Protein AF-A0A1N7B6E4-F1 (afdb_monomer_lite)

Secondary structure (DSSP, 8-state):
-HHHHHHHHTTTS-GGG--EEEETTTHHHHHHH--SS-GGGEEEESS---HHHHHHHHHHHHHHHH------S-------

Sequence (80 aa):
MIQLTLDIINKIADYDQIFVATGKDYAIDVKKYLLEIPSANISIEPMHKNTSACIDLDFLYIEKITGDCNDHSSCLSCNN

Structure (mmCIF, N/CA/C/O backbone):
data_AF-A0A1N7B6E4-F1
#
_entry.id   AF-A0A1N7B6E4-F1
#
loop_
_atom_site.group_PDB
_atom_site.id
_atom_site.type_symbol
_atom_site.label_atom_id
_atom_site.label_alt_id
_atom_site.label_comp_id
_atom_site.label_asym_id
_atom_site.label_entity_id
_atom_site.label_seq_id
_atom_site.pdbx_PDB_ins_code
_atom_site.Cartn_x
_atom_site.Cartn_y
_atom_site.Cartn_z
_atom_site.occupancy
_atom_site.B_iso_or_equiv
_atom_site.auth_seq_id
_atom_site.auth_comp_id
_atom_site.auth_asym_id
_atom_site.auth_atom_id
_atom_site.pdbx_PDB_model_num
ATOM 1 N N . MET A 1 1 ? 8.647 9.109 6.513 1.00 84.62 1 MET A N 1
ATOM 2 C CA . MET A 1 1 ? 7.417 9.808 6.073 1.00 84.62 1 MET A CA 1
ATOM 3 C C . MET A 1 1 ? 6.197 8.902 6.138 1.00 84.62 1 MET A C 1
ATOM 5 O O . MET A 1 1 ? 5.223 9.322 6.736 1.00 84.62 1 MET A O 1
ATOM 9 N N . ILE A 1 2 ? 6.261 7.666 5.625 1.00 91.00 2 ILE A N 1
ATOM 10 C CA . ILE A 1 2 ? 5.103 6.753 5.605 1.00 91.00 2 ILE A CA 1
ATOM 11 C C . ILE A 1 2 ? 4.504 6.441 6.990 1.00 91.00 2 ILE A C 1
ATOM 13 O O . ILE A 1 2 ? 3.290 6.435 7.126 1.00 91.00 2 ILE A O 1
ATOM 17 N N . GLN A 1 3 ? 5.328 6.287 8.033 1.00 89.81 3 GLN A N 1
ATOM 18 C CA . GLN A 1 3 ? 4.839 6.043 9.401 1.00 89.81 3 GLN A CA 1
ATOM 19 C C . GLN A 1 3 ? 3.955 7.188 9.919 1.00 89.81 3 GLN A C 1
ATOM 21 O O . GLN A 1 3 ? 2.858 6.945 10.398 1.00 89.81 3 GLN A O 1
ATOM 26 N N . LEU A 1 4 ? 4.368 8.445 9.706 1.00 92.88 4 LEU A N 1
ATOM 27 C CA . LEU A 1 4 ? 3.552 9.609 10.072 1.00 92.88 4 LEU A CA 1
ATOM 28 C C . LEU A 1 4 ? 2.229 9.647 9.292 1.00 92.88 4 LEU A C 1
ATOM 30 O O . LEU A 1 4 ? 1.200 10.042 9.832 1.00 92.88 4 LEU A O 1
ATOM 34 N N . THR A 1 5 ? 2.248 9.252 8.016 1.00 93.81 5 THR A N 1
ATOM 35 C CA . THR A 1 5 ? 1.028 9.143 7.209 1.00 93.81 5 THR A CA 1
ATOM 36 C C . THR A 1 5 ? 0.074 8.108 7.802 1.00 93.81 5 THR A C 1
ATOM 38 O O . THR A 1 5 ? -1.114 8.394 7.924 1.00 93.81 5 THR A O 1
ATOM 41 N N . LEU A 1 6 ? 0.579 6.955 8.243 1.00 92.88 6 LEU A N 1
ATOM 42 C CA . LEU A 1 6 ? -0.239 5.950 8.924 1.00 92.88 6 LEU A CA 1
ATOM 43 C C . LEU A 1 6 ? -0.786 6.438 10.258 1.00 92.88 6 LEU A C 1
ATOM 45 O O . LEU A 1 6 ? -1.962 6.226 10.523 1.00 92.88 6 LEU A O 1
ATOM 49 N N . ASP A 1 7 ? 0.007 7.155 11.054 1.00 92.94 7 ASP A N 1
ATOM 50 C CA . ASP A 1 7 ? -0.458 7.724 12.326 1.00 92.94 7 ASP A CA 1
ATOM 51 C C . ASP A 1 7 ? -1.625 8.705 12.137 1.00 92.94 7 ASP A C 1
ATOM 53 O O . ASP A 1 7 ? -2.452 8.892 13.032 1.00 92.94 7 ASP A O 1
ATOM 57 N N . ILE A 1 8 ? -1.687 9.371 10.980 1.00 94.81 8 ILE A N 1
ATOM 58 C CA . ILE A 1 8 ? -2.793 10.262 10.619 1.00 94.81 8 ILE A CA 1
ATOM 59 C C . ILE A 1 8 ? -3.992 9.449 10.124 1.00 94.81 8 ILE A C 1
ATOM 61 O O . ILE A 1 8 ? -5.106 9.688 10.587 1.00 94.81 8 ILE A O 1
ATOM 65 N N . ILE A 1 9 ? -3.779 8.496 9.212 1.00 95.06 9 ILE A N 1
ATOM 66 C CA . ILE A 1 9 ? -4.862 7.706 8.603 1.00 95.06 9 ILE A CA 1
ATOM 67 C C . ILE A 1 9 ? -5.520 6.775 9.629 1.00 95.06 9 ILE A C 1
ATOM 69 O O . ILE A 1 9 ? -6.741 6.659 9.638 1.00 95.06 9 ILE A O 1
ATOM 73 N N . ASN A 1 10 ? -4.765 6.199 10.565 1.00 93.69 10 ASN A N 1
ATOM 74 C CA . ASN A 1 10 ? -5.315 5.305 11.588 1.00 93.69 10 ASN A CA 1
ATOM 75 C C . ASN A 1 10 ? -6.275 6.012 12.574 1.00 93.69 10 ASN A C 1
ATOM 77 O O . ASN A 1 10 ? -6.968 5.382 13.363 1.00 93.69 10 ASN A O 1
ATOM 81 N N . LYS A 1 11 ? -6.347 7.349 12.546 1.00 95.06 11 LYS A N 1
ATOM 82 C CA . LYS A 1 11 ? -7.350 8.110 13.313 1.00 95.06 11 LYS A CA 1
ATOM 83 C C . LYS A 1 11 ? -8.725 8.130 12.645 1.00 95.06 11 LYS A C 1
ATOM 85 O O . LYS A 1 11 ? -9.685 8.555 13.282 1.00 95.06 11 LYS A O 1
ATOM 90 N N . ILE A 1 12 ? -8.802 7.757 11.367 1.00 96.38 12 ILE A N 1
ATOM 91 C CA . ILE A 1 12 ? -10.017 7.823 10.546 1.00 96.38 12 ILE A CA 1
ATOM 92 C C . ILE A 1 12 ? -10.416 6.475 9.934 1.00 96.38 12 ILE A C 1
ATOM 94 O O . ILE A 1 12 ? -11.575 6.327 9.560 1.00 96.38 12 ILE A O 1
ATOM 98 N N . ALA A 1 13 ? -9.496 5.515 9.829 1.00 93.81 13 ALA A N 1
ATOM 99 C CA . ALA A 1 13 ? -9.738 4.183 9.282 1.00 93.81 13 ALA A CA 1
ATOM 100 C C . ALA A 1 13 ? -8.904 3.139 10.032 1.00 93.81 13 ALA A C 1
ATOM 102 O O . ALA A 1 13 ? -7.784 3.437 10.439 1.00 93.81 13 ALA A O 1
ATOM 103 N N . ASP A 1 14 ? -9.427 1.923 10.179 1.00 93.88 14 ASP A N 1
ATOM 104 C CA . ASP A 1 14 ? -8.696 0.817 10.804 1.00 93.88 14 ASP A CA 1
ATOM 105 C C . ASP A 1 14 ? -7.551 0.327 9.905 1.00 93.88 14 ASP A C 1
ATOM 107 O O . ASP A 1 14 ? -7.640 0.394 8.677 1.00 93.88 14 ASP A O 1
ATOM 111 N N . TYR A 1 15 ? -6.495 -0.239 10.499 1.00 92.50 15 TYR A N 1
ATOM 112 C CA . TYR A 1 15 ? -5.349 -0.782 9.753 1.00 92.50 15 TYR A CA 1
ATOM 113 C C . TYR A 1 15 ? -5.735 -1.818 8.683 1.00 92.50 15 TYR A C 1
ATOM 115 O O . TYR A 1 15 ? -5.094 -1.873 7.633 1.00 92.50 15 TYR A O 1
ATOM 123 N N . ASP A 1 16 ? -6.810 -2.579 8.901 1.00 91.12 16 ASP A N 1
ATOM 124 C CA . ASP A 1 16 ? -7.325 -3.571 7.947 1.00 91.12 16 ASP A CA 1
ATOM 125 C C . ASP A 1 16 ? -7.928 -2.945 6.678 1.00 91.12 16 ASP A C 1
ATOM 127 O O . ASP A 1 16 ? -8.092 -3.628 5.668 1.00 91.12 16 ASP A O 1
ATOM 131 N N . GLN A 1 17 ? -8.236 -1.646 6.700 1.00 90.81 17 GLN A N 1
ATOM 132 C CA . GLN A 1 17 ? -8.768 -0.889 5.560 1.00 90.81 17 GLN A CA 1
ATOM 133 C C . GLN A 1 17 ? -7.689 -0.068 4.840 1.00 90.81 17 GLN A C 1
ATOM 135 O O . GLN A 1 17 ? -7.974 0.607 3.850 1.00 90.81 17 GLN A O 1
ATOM 140 N N . ILE A 1 18 ? -6.447 -0.102 5.329 1.00 92.81 18 ILE A N 1
ATOM 141 C CA . ILE A 1 18 ? -5.325 0.630 4.745 1.00 92.81 18 ILE A CA 1
ATOM 142 C C . ILE A 1 18 ? -4.555 -0.305 3.819 1.00 92.81 18 ILE A C 1
ATOM 144 O O . ILE A 1 18 ? -4.090 -1.363 4.243 1.00 92.81 18 ILE A O 1
ATOM 148 N N . PHE A 1 19 ? -4.377 0.123 2.570 1.00 92.75 19 PHE A N 1
ATOM 149 C CA . PHE A 1 19 ? -3.621 -0.598 1.549 1.00 92.75 19 PHE A CA 1
ATOM 150 C C . PHE A 1 19 ? -2.366 0.177 1.159 1.00 92.75 19 PHE A C 1
ATOM 152 O O . PHE A 1 19 ? -2.376 1.408 1.068 1.00 92.75 19 PHE A O 1
ATOM 159 N N . VAL A 1 20 ? -1.269 -0.550 0.951 1.00 93.00 20 VAL A N 1
ATOM 160 C CA . VAL A 1 20 ? 0.034 0.027 0.609 1.00 93.00 20 VAL A CA 1
ATOM 161 C C . VAL A 1 20 ? 0.567 -0.632 -0.653 1.00 93.00 20 VAL A C 1
ATOM 163 O O . VAL A 1 20 ? 0.948 -1.800 -0.635 1.00 93.00 20 VAL A O 1
ATOM 166 N N . ALA A 1 21 ? 0.658 0.147 -1.726 1.00 92.12 21 ALA A N 1
ATOM 167 C CA . ALA A 1 21 ? 1.354 -0.241 -2.945 1.00 92.12 21 ALA A CA 1
ATOM 168 C C . ALA A 1 21 ? 2.851 0.053 -2.810 1.00 92.12 21 ALA A C 1
ATOM 170 O O . ALA A 1 21 ? 3.254 1.146 -2.394 1.00 92.12 21 ALA A O 1
ATOM 171 N N . THR A 1 22 ? 3.705 -0.905 -3.156 1.00 92.44 22 THR A N 1
ATOM 172 C CA . THR A 1 22 ? 5.152 -0.691 -3.157 1.00 92.44 22 THR A CA 1
ATOM 173 C C . THR A 1 22 ? 5.869 -1.550 -4.190 1.00 92.44 22 THR A C 1
ATOM 175 O O . THR A 1 22 ? 5.407 -2.621 -4.568 1.00 92.44 22 THR A O 1
ATOM 178 N N . GLY A 1 23 ? 7.035 -1.099 -4.648 1.00 91.81 23 GLY A N 1
ATOM 179 C CA . GLY A 1 23 ? 7.898 -1.903 -5.511 1.00 91.81 23 GLY A CA 1
ATOM 180 C C . GLY A 1 23 ? 8.630 -3.006 -4.739 1.00 91.81 23 GLY A C 1
ATOM 181 O O . GLY A 1 23 ? 8.815 -2.933 -3.523 1.00 91.81 23 GLY A O 1
ATOM 182 N N . LYS A 1 24 ? 9.124 -4.015 -5.465 1.00 90.69 24 LYS A N 1
ATOM 183 C CA . LYS A 1 24 ? 9.886 -5.144 -4.891 1.00 90.69 24 LYS A CA 1
ATOM 184 C C . LYS A 1 24 ? 11.070 -4.715 -4.022 1.00 90.69 24 LYS A C 1
ATOM 186 O O . LYS A 1 24 ? 11.308 -5.343 -2.995 1.00 90.69 24 LYS A O 1
ATOM 191 N N . ASP A 1 25 ? 11.763 -3.649 -4.413 1.00 91.56 25 ASP A N 1
ATOM 192 C CA . ASP A 1 25 ? 12.969 -3.173 -3.726 1.00 91.56 25 ASP A CA 1
ATOM 193 C C . ASP A 1 25 ? 12.685 -2.710 -2.291 1.00 91.56 25 ASP A C 1
ATOM 195 O O . ASP A 1 25 ? 13.522 -2.880 -1.409 1.00 91.56 25 ASP A O 1
ATOM 199 N N . TYR A 1 26 ? 11.481 -2.190 -2.036 1.00 90.19 26 TYR A N 1
ATOM 200 C CA . TYR A 1 26 ? 11.081 -1.653 -0.734 1.00 90.19 26 TYR A CA 1
ATOM 201 C C . TYR A 1 26 ? 10.168 -2.596 0.053 1.00 90.19 26 TYR A C 1
ATOM 203 O O . TYR A 1 26 ? 9.883 -2.338 1.219 1.00 90.19 26 TYR A O 1
ATOM 211 N N . ALA A 1 27 ? 9.728 -3.709 -0.538 1.00 89.75 27 ALA A N 1
ATOM 212 C CA . ALA A 1 27 ? 8.769 -4.620 0.085 1.00 89.75 27 ALA A CA 1
ATOM 213 C C . ALA A 1 27 ? 9.248 -5.177 1.438 1.00 89.75 27 ALA A C 1
ATOM 215 O O . ALA A 1 27 ? 8.440 -5.389 2.342 1.00 89.75 27 ALA A O 1
ATOM 216 N N . ILE A 1 28 ? 10.557 -5.406 1.591 1.00 91.00 28 ILE A N 1
ATOM 217 C CA . ILE A 1 28 ? 11.147 -5.891 2.848 1.00 91.00 28 ILE A CA 1
ATOM 218 C C . ILE A 1 28 ? 11.096 -4.796 3.916 1.00 91.00 28 ILE A C 1
ATOM 220 O O . ILE A 1 28 ? 10.659 -5.053 5.038 1.00 91.00 28 ILE A O 1
ATOM 224 N N . ASP A 1 29 ? 11.495 -3.575 3.561 1.00 92.25 29 ASP A N 1
ATOM 225 C CA . ASP A 1 29 ? 11.505 -2.443 4.485 1.00 92.25 29 ASP A CA 1
ATOM 226 C C . ASP A 1 29 ? 10.085 -2.060 4.900 1.00 92.25 29 ASP A C 1
ATOM 228 O O . ASP A 1 29 ? 9.810 -1.896 6.085 1.00 92.25 29 ASP A O 1
ATOM 232 N N . VAL A 1 30 ? 9.151 -2.000 3.950 1.00 91.50 30 VAL A N 1
ATOM 233 C CA . VAL A 1 30 ? 7.736 -1.706 4.211 1.00 91.50 30 VAL A CA 1
ATOM 234 C C . VAL A 1 30 ? 7.147 -2.722 5.189 1.00 91.50 30 VAL A C 1
ATOM 236 O O . VAL A 1 30 ? 6.570 -2.322 6.194 1.00 91.50 30 VAL A O 1
ATOM 239 N N . LYS A 1 31 ? 7.377 -4.025 4.984 1.00 89.19 31 LYS A N 1
ATOM 240 C CA . LYS A 1 31 ? 6.926 -5.067 5.925 1.00 89.19 31 LYS A CA 1
ATOM 241 C C . LYS A 1 31 ? 7.571 -4.959 7.305 1.00 89.19 31 LYS A C 1
ATOM 243 O O . LYS A 1 31 ? 6.959 -5.342 8.293 1.00 89.19 31 LYS A O 1
ATOM 248 N N . LYS A 1 32 ? 8.809 -4.470 7.383 1.00 90.62 32 LYS A N 1
ATOM 249 C CA . LYS A 1 32 ? 9.520 -4.283 8.652 1.00 90.62 32 LYS A CA 1
ATOM 250 C C . LYS A 1 32 ? 9.020 -3.060 9.422 1.00 90.62 32 LYS A C 1
ATOM 252 O O . LYS A 1 32 ? 8.996 -3.096 10.649 1.00 90.62 32 LYS A O 1
ATOM 257 N N . TYR A 1 33 ? 8.684 -1.980 8.720 1.00 90.38 33 TYR A N 1
ATOM 258 C CA . TYR A 1 33 ? 8.287 -0.709 9.327 1.00 90.38 33 TYR A CA 1
ATOM 259 C C . TYR A 1 33 ? 6.779 -0.568 9.555 1.00 90.38 33 TYR A C 1
ATOM 261 O O . TYR A 1 33 ? 6.407 0.269 10.374 1.00 90.38 33 TYR A O 1
ATOM 269 N N . LEU A 1 34 ? 5.947 -1.333 8.840 1.00 91.62 34 LEU A N 1
ATOM 270 C CA . LEU A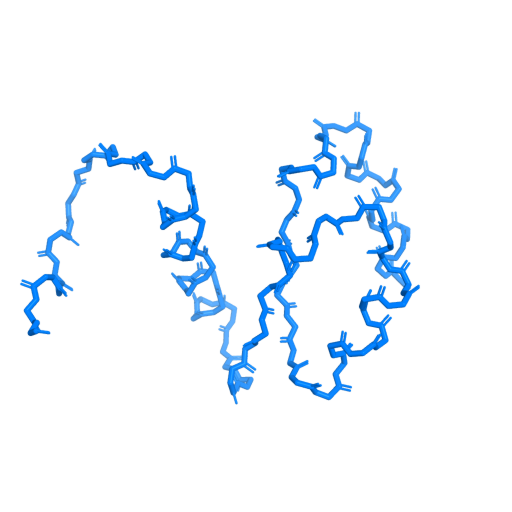 1 34 ? 4.482 -1.286 8.895 1.00 91.62 34 LEU A CA 1
ATOM 271 C C . LEU A 1 34 ? 3.930 -2.634 9.380 1.00 91.62 34 LEU A C 1
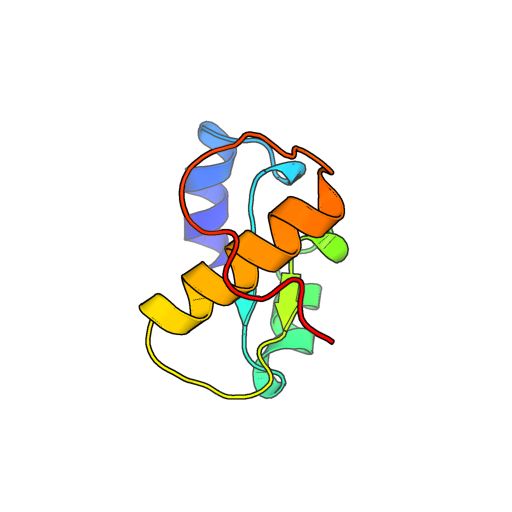ATOM 273 O O . LEU A 1 34 ? 3.311 -3.377 8.621 1.00 91.62 34 LEU A O 1
ATOM 277 N N . LEU A 1 35 ? 4.217 -2.980 10.636 1.00 90.75 35 LEU A N 1
ATOM 278 C CA . LEU A 1 35 ? 3.820 -4.267 11.226 1.00 90.75 35 LEU A CA 1
ATOM 279 C C . LEU A 1 35 ? 2.329 -4.316 11.578 1.00 90.75 35 LEU A C 1
ATOM 281 O O . LEU A 1 35 ? 1.768 -5.399 11.724 1.00 90.75 35 LEU A O 1
ATOM 285 N N . GLU A 1 36 ? 1.708 -3.150 11.734 1.00 92.06 36 GLU A N 1
ATOM 286 C CA . GLU A 1 36 ? 0.293 -2.990 12.052 1.00 92.06 36 GLU A CA 1
ATOM 287 C C . GLU A 1 36 ? -0.604 -3.301 10.852 1.00 92.06 36 GLU A C 1
ATOM 289 O O . GLU A 1 36 ? -1.753 -3.691 11.031 1.00 92.06 36 GLU A O 1
ATOM 294 N N . ILE A 1 37 ? -0.081 -3.144 9.631 1.00 92.19 37 ILE A N 1
ATOM 295 C CA . ILE A 1 37 ? -0.830 -3.401 8.402 1.00 92.19 37 ILE A CA 1
ATOM 296 C C . ILE A 1 37 ? -0.753 -4.894 8.070 1.00 92.19 37 ILE A C 1
ATOM 298 O O . ILE A 1 37 ? 0.348 -5.457 8.005 1.00 92.19 37 ILE A O 1
ATOM 302 N N . PRO A 1 38 ? -1.889 -5.550 7.779 1.00 91.38 38 PRO A N 1
ATOM 303 C CA . PRO A 1 38 ? -1.887 -6.923 7.311 1.00 91.38 38 PRO A CA 1
ATOM 304 C C . PRO A 1 38 ? -0.997 -7.091 6.082 1.00 91.38 38 PRO A C 1
ATOM 306 O O . PRO A 1 38 ? -1.070 -6.331 5.120 1.00 91.38 38 PRO A O 1
ATOM 309 N N . SER A 1 39 ? -0.196 -8.157 6.056 1.00 89.00 39 SER A N 1
ATOM 310 C CA . SER A 1 39 ? 0.644 -8.447 4.884 1.00 89.00 39 SER A CA 1
ATOM 311 C C . SER A 1 39 ? -0.159 -8.652 3.590 1.00 89.00 39 SER A C 1
ATOM 313 O O . SER A 1 39 ? 0.388 -8.456 2.508 1.00 89.00 39 SER A O 1
ATOM 315 N N . ALA A 1 40 ? -1.443 -9.009 3.713 1.00 89.62 40 ALA A N 1
ATOM 316 C CA . ALA A 1 40 ? -2.396 -9.116 2.613 1.00 89.62 40 ALA A CA 1
ATOM 317 C C . ALA A 1 40 ? -2.840 -7.756 2.053 1.00 89.62 40 ALA A C 1
ATOM 319 O O . ALA A 1 40 ? -3.395 -7.726 0.971 1.00 89.62 40 ALA A O 1
ATOM 320 N N . ASN A 1 41 ? -2.579 -6.641 2.738 1.00 92.00 41 ASN A N 1
ATOM 321 C CA . ASN A 1 41 ? -2.908 -5.297 2.262 1.00 92.00 41 ASN A CA 1
ATOM 322 C C . ASN A 1 41 ? -1.700 -4.588 1.627 1.00 92.00 41 ASN A C 1
ATOM 324 O O . ASN A 1 41 ? -1.790 -3.429 1.219 1.00 92.00 41 ASN A O 1
ATOM 328 N N . ILE A 1 42 ? -0.551 -5.268 1.556 1.00 91.88 42 ILE A N 1
ATOM 329 C CA . IL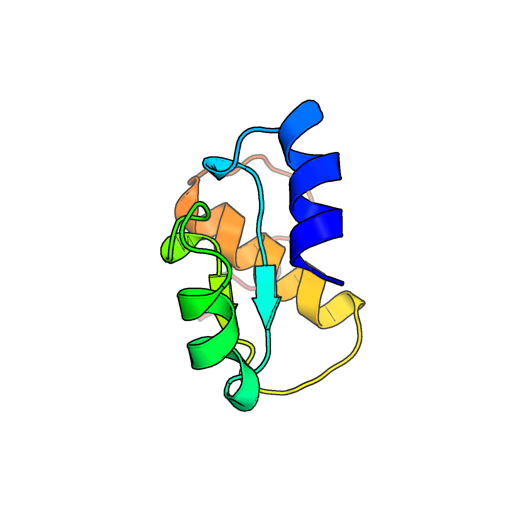E A 1 42 ? 0.672 -4.740 0.953 1.00 91.88 42 ILE A CA 1
ATOM 330 C C . ILE A 1 42 ? 0.815 -5.331 -0.448 1.00 91.88 42 ILE A C 1
ATOM 332 O O . ILE A 1 42 ? 1.241 -6.477 -0.621 1.00 91.88 42 ILE A O 1
ATOM 336 N N . SER A 1 43 ? 0.480 -4.527 -1.450 1.00 91.31 43 SER A N 1
ATOM 337 C CA . SER A 1 43 ? 0.601 -4.875 -2.860 1.00 91.31 43 SER A CA 1
ATOM 338 C C . SER A 1 43 ? 2.034 -4.646 -3.335 1.00 91.31 43 SER A C 1
ATOM 340 O O . SER A 1 43 ? 2.605 -3.568 -3.152 1.00 91.31 43 SER A O 1
ATOM 342 N N . ILE A 1 44 ? 2.651 -5.685 -3.908 1.00 92.12 44 ILE A N 1
ATOM 343 C CA . ILE A 1 44 ? 4.016 -5.611 -4.442 1.00 92.12 44 ILE A CA 1
ATOM 344 C C . ILE A 1 44 ? 3.938 -5.482 -5.956 1.00 92.12 44 ILE A C 1
ATOM 346 O O . ILE A 1 44 ? 3.739 -6.467 -6.675 1.00 92.12 44 ILE A O 1
ATOM 350 N N . GLU A 1 45 ? 4.148 -4.271 -6.448 1.00 90.25 45 GLU A N 1
ATOM 351 C CA . GLU A 1 45 ? 4.048 -3.981 -7.865 1.00 90.25 45 GLU A CA 1
ATOM 352 C C . GLU A 1 45 ? 5.227 -4.579 -8.643 1.00 90.25 45 GLU A C 1
ATOM 354 O O . GLU A 1 45 ? 6.397 -4.437 -8.258 1.00 90.25 45 GLU A O 1
ATOM 359 N N . PRO A 1 46 ? 4.955 -5.250 -9.776 1.00 86.06 46 PRO A N 1
ATOM 360 C CA . PRO A 1 46 ? 5.999 -5.879 -10.571 1.00 86.06 46 PRO A CA 1
ATOM 361 C C . PRO A 1 46 ? 6.884 -4.860 -11.293 1.00 86.06 46 PRO A C 1
ATOM 363 O O . PRO A 1 46 ? 8.036 -5.173 -11.596 1.00 86.06 46 PRO A O 1
ATOM 366 N N . MET A 1 47 ? 6.351 -3.673 -11.594 1.00 87.06 47 MET A N 1
ATOM 367 C CA . MET A 1 47 ? 7.028 -2.594 -12.307 1.00 87.06 47 MET A CA 1
ATOM 368 C C . MET A 1 47 ? 6.496 -1.254 -11.807 1.00 87.06 47 MET A C 1
ATOM 370 O O . MET A 1 47 ? 5.284 -1.096 -11.702 1.00 87.06 47 MET A O 1
ATOM 374 N N . HIS A 1 48 ? 7.381 -0.279 -11.592 1.00 79.81 48 HIS A N 1
ATOM 375 C CA . HIS A 1 48 ? 6.960 1.098 -11.343 1.00 79.81 48 HIS A CA 1
ATOM 376 C C . HIS A 1 48 ? 6.325 1.674 -12.611 1.00 79.81 48 HIS A C 1
ATOM 378 O O . HIS A 1 48 ? 6.997 1.858 -13.630 1.00 79.81 48 HIS A O 1
ATOM 384 N N . LYS A 1 49 ? 5.021 1.935 -12.548 1.00 83.25 49 LYS A N 1
ATOM 385 C CA . LYS A 1 49 ? 4.271 2.663 -13.575 1.00 83.25 49 LYS A CA 1
ATOM 386 C C . LYS A 1 49 ? 3.818 4.017 -13.011 1.00 83.25 49 LYS A C 1
ATOM 388 O O . LYS A 1 49 ? 4.468 4.587 -12.142 1.00 83.25 49 LYS A O 1
ATOM 393 N N . ASN A 1 50 ? 2.732 4.553 -13.560 1.00 88.38 50 ASN A N 1
ATOM 394 C CA . ASN A 1 50 ? 2.091 5.775 -13.095 1.00 88.38 50 ASN A CA 1
ATOM 395 C C . ASN A 1 50 ? 0.997 5.447 -12.074 1.00 88.38 50 ASN A C 1
ATOM 397 O O . ASN A 1 50 ? 0.441 4.351 -12.099 1.00 88.38 50 ASN A O 1
ATOM 401 N N . THR A 1 51 ? 0.599 6.451 -11.293 1.00 89.69 51 THR A N 1
ATOM 402 C CA . THR A 1 51 ? -0.402 6.352 -10.220 1.00 89.69 51 THR A CA 1
ATOM 403 C C . THR A 1 51 ? -1.709 5.671 -10.638 1.00 89.69 51 THR A C 1
ATOM 405 O O . THR A 1 51 ? -2.256 4.906 -9.858 1.00 89.69 51 THR A O 1
ATOM 408 N N . SER A 1 52 ? -2.192 5.896 -11.869 1.00 91.50 52 SER A N 1
ATOM 409 C CA . SER A 1 52 ? -3.412 5.234 -12.367 1.00 91.50 52 SER A CA 1
ATOM 410 C C . SER A 1 52 ? -3.274 3.714 -12.374 1.00 91.50 52 SER A C 1
ATOM 412 O O . SER A 1 52 ? -4.142 3.024 -11.870 1.00 91.50 52 SER A O 1
ATOM 414 N N . ALA A 1 53 ? -2.153 3.195 -12.887 1.00 89.50 53 ALA A N 1
ATOM 415 C CA . ALA A 1 53 ? -1.944 1.755 -12.995 1.00 89.50 53 ALA A CA 1
ATOM 416 C C . ALA A 1 53 ? -1.786 1.087 -11.621 1.00 89.50 53 ALA A C 1
ATOM 418 O O . ALA A 1 53 ? -2.198 -0.058 -11.463 1.00 89.50 53 ALA A O 1
ATOM 419 N N . CYS A 1 54 ? -1.200 1.801 -10.656 1.00 90.25 54 CYS A N 1
ATOM 420 C CA . CYS A 1 54 ? -1.103 1.363 -9.265 1.00 90.25 54 CYS A CA 1
ATOM 421 C C . CYS A 1 54 ? -2.500 1.196 -8.654 1.00 90.25 54 CYS A C 1
ATOM 423 O O . CYS A 1 54 ? -2.853 0.124 -8.175 1.00 90.25 54 CYS A O 1
ATOM 425 N N . ILE A 1 55 ? -3.331 2.239 -8.772 1.00 91.38 55 ILE A N 1
ATOM 426 C CA . ILE A 1 55 ? -4.704 2.244 -8.250 1.00 91.38 55 ILE A CA 1
ATOM 427 C C . ILE A 1 55 ? -5.550 1.155 -8.917 1.00 91.38 55 ILE A C 1
ATOM 429 O O . ILE A 1 55 ? -6.255 0.433 -8.221 1.00 91.38 55 ILE A O 1
ATOM 433 N N . ASP A 1 56 ? -5.467 1.013 -10.242 1.00 92.06 56 ASP A N 1
ATOM 434 C CA . ASP A 1 56 ? -6.233 0.006 -10.983 1.00 92.06 56 ASP A CA 1
ATOM 435 C C . ASP A 1 56 ? -5.860 -1.421 -10.545 1.00 92.06 56 ASP A C 1
ATOM 437 O O . ASP A 1 56 ? -6.730 -2.274 -10.371 1.00 92.06 56 ASP A O 1
ATOM 441 N N . LEU A 1 57 ? -4.565 -1.692 -10.342 1.00 91.25 57 LEU A N 1
ATOM 442 C CA . LEU A 1 57 ? -4.088 -2.992 -9.868 1.00 91.25 57 LEU A CA 1
ATOM 443 C C . LEU A 1 57 ? -4.571 -3.265 -8.443 1.00 91.25 57 LEU A C 1
ATOM 445 O O . LEU A 1 57 ? -5.095 -4.348 -8.176 1.00 91.25 57 LEU A O 1
ATOM 449 N N . ASP A 1 58 ? -4.414 -2.295 -7.545 1.00 90.88 58 ASP A N 1
ATOM 450 C CA . ASP A 1 58 ? -4.822 -2.435 -6.150 1.00 90.88 58 ASP A CA 1
ATOM 451 C C . ASP A 1 58 ? -6.336 -2.588 -6.017 1.00 90.88 58 ASP A C 1
ATOM 453 O O . ASP A 1 58 ? -6.790 -3.390 -5.208 1.00 90.88 58 ASP A O 1
ATOM 457 N N . PHE A 1 59 ? -7.124 -1.907 -6.851 1.00 91.81 59 PHE A N 1
ATOM 458 C CA . PHE A 1 59 ? -8.572 -2.092 -6.910 1.00 91.81 59 PHE A CA 1
ATOM 459 C C . PHE A 1 59 ? -8.939 -3.548 -7.217 1.00 91.81 59 PHE A C 1
ATOM 461 O O . PHE A 1 59 ? -9.676 -4.167 -6.451 1.00 91.81 59 PHE A O 1
ATOM 468 N N . LEU A 1 60 ? -8.364 -4.124 -8.280 1.00 90.94 60 LEU A N 1
ATOM 469 C CA . LEU A 1 60 ? -8.593 -5.527 -8.652 1.00 90.94 60 LEU A CA 1
ATOM 470 C C . LEU A 1 60 ? -8.120 -6.495 -7.559 1.00 90.94 60 LEU A C 1
ATOM 472 O O . LEU A 1 60 ? -8.696 -7.565 -7.354 1.00 90.94 60 LEU A O 1
ATOM 476 N N . TYR A 1 61 ? -7.042 -6.143 -6.862 1.00 89.94 61 TYR A N 1
ATOM 477 C CA . TYR A 1 61 ? -6.516 -6.942 -5.766 1.00 89.94 61 TYR A CA 1
ATOM 478 C C . TYR A 1 61 ? -7.443 -6.924 -4.545 1.00 89.94 61 TYR A C 1
ATOM 480 O O . TYR A 1 61 ? -7.738 -7.984 -3.991 1.00 89.94 61 TYR A O 1
ATOM 488 N N . ILE A 1 62 ? -7.943 -5.748 -4.164 1.00 89.88 62 ILE A N 1
ATOM 489 C CA . ILE A 1 62 ? -8.898 -5.566 -3.067 1.00 89.88 62 ILE A CA 1
ATOM 490 C C . ILE A 1 62 ? -10.205 -6.288 -3.386 1.00 89.88 62 ILE A C 1
ATOM 492 O O . ILE A 1 62 ? -10.670 -7.058 -2.552 1.00 89.88 62 ILE A O 1
ATOM 496 N N . GLU A 1 63 ? -10.740 -6.124 -4.599 1.00 89.88 63 GLU A N 1
ATOM 497 C CA . GLU A 1 63 ? -11.946 -6.822 -5.070 1.00 89.88 63 GLU A CA 1
ATOM 498 C C . GLU A 1 63 ? -11.807 -8.342 -4.909 1.00 89.88 63 GLU A C 1
ATOM 500 O O . GLU A 1 63 ? -12.712 -9.023 -4.422 1.00 89.88 63 GLU A O 1
ATOM 505 N N . LYS A 1 64 ? -10.630 -8.885 -5.234 1.00 86.62 64 LYS A N 1
ATOM 506 C CA . LYS A 1 64 ? -10.337 -10.311 -5.068 1.00 86.62 64 LYS A CA 1
ATOM 507 C C . LYS A 1 64 ? -10.265 -10.754 -3.601 1.00 86.62 64 LYS A C 1
ATOM 509 O O . LYS A 1 64 ? -10.549 -11.918 -3.320 1.00 86.62 64 LYS A O 1
ATOM 514 N N . ILE A 1 65 ? -9.848 -9.879 -2.684 1.00 84.19 65 ILE A N 1
ATOM 515 C CA . ILE A 1 65 ? -9.762 -10.179 -1.245 1.00 84.19 65 ILE A CA 1
ATOM 516 C C . ILE A 1 65 ? -11.136 -10.085 -0.583 1.00 84.19 65 ILE A C 1
ATOM 518 O O . ILE A 1 65 ? -11.490 -10.9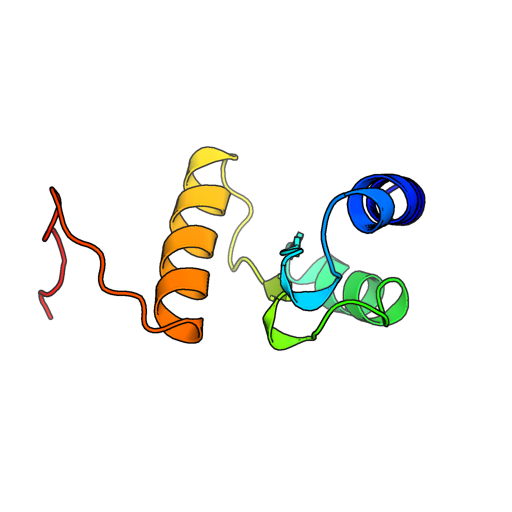66 0.200 1.00 84.19 65 ILE A O 1
ATOM 522 N N . THR A 1 66 ? -11.893 -9.025 -0.870 1.00 81.31 66 THR A N 1
ATOM 523 C CA . THR A 1 66 ? -13.179 -8.753 -0.216 1.00 81.31 66 THR A CA 1
ATOM 524 C C . THR A 1 66 ? -14.320 -9.561 -0.824 1.00 81.31 66 THR A C 1
ATOM 526 O O . THR A 1 66 ? -15.280 -9.871 -0.126 1.00 81.31 66 THR A O 1
ATOM 529 N N . GLY A 1 67 ? -14.211 -9.957 -2.096 1.00 70.75 67 GLY A N 1
ATOM 530 C CA . GLY A 1 67 ? -15.255 -10.709 -2.794 1.00 70.75 67 GLY A CA 1
ATOM 531 C C . GLY A 1 67 ? -16.521 -9.892 -3.069 1.00 70.75 67 GLY A C 1
ATOM 532 O O . GLY A 1 67 ? -17.550 -10.467 -3.419 1.00 70.75 67 GLY A O 1
ATOM 533 N N . ASP A 1 68 ? -16.458 -8.567 -2.913 1.00 53.84 68 ASP A N 1
ATOM 534 C CA . ASP A 1 68 ? -17.565 -7.654 -3.187 1.00 53.84 68 ASP A CA 1
ATOM 535 C C . ASP A 1 68 ? -17.692 -7.414 -4.698 1.00 53.84 68 ASP A C 1
ATOM 537 O O . ASP A 1 68 ? -17.163 -6.453 -5.254 1.00 53.84 68 ASP A O 1
ATOM 541 N N . CYS A 1 69 ? -18.431 -8.295 -5.373 1.00 47.53 69 CYS A N 1
ATOM 542 C CA . CYS A 1 69 ? -18.951 -8.048 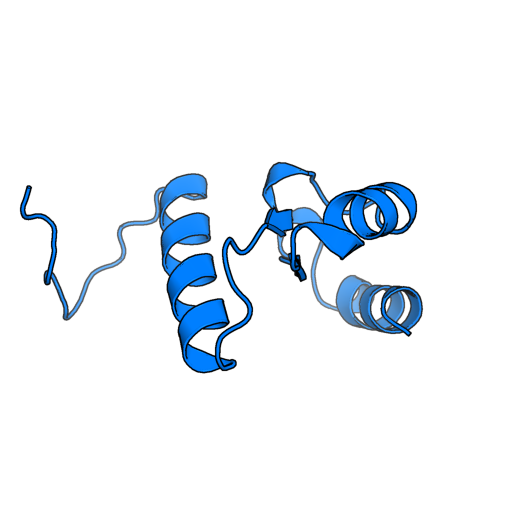-6.715 1.00 47.53 69 CYS A CA 1
ATOM 543 C C . CYS A 1 69 ? -20.094 -7.023 -6.639 1.00 47.53 69 CYS A C 1
ATOM 545 O O . CYS A 1 69 ? -21.264 -7.399 -6.653 1.00 47.53 69 CYS A O 1
ATOM 547 N N . ASN A 1 70 ? -19.779 -5.733 -6.536 1.00 47.47 70 ASN A N 1
ATOM 548 C CA . ASN A 1 70 ? -20.781 -4.683 -6.711 1.00 47.47 70 ASN A CA 1
ATOM 549 C C . ASN A 1 70 ? -20.643 -4.097 -8.123 1.00 47.47 70 ASN A C 1
ATOM 551 O O . ASN A 1 70 ? -19.774 -3.269 -8.390 1.00 47.47 70 ASN A O 1
ATOM 555 N N . ASP A 1 71 ? -21.504 -4.580 -9.024 1.00 45.81 71 ASP A N 1
ATOM 556 C CA . ASP A 1 71 ? -21.703 -4.107 -10.398 1.00 45.81 71 ASP A CA 1
ATOM 557 C C . ASP A 1 71 ? -21.714 -2.561 -10.461 1.00 45.81 71 ASP A C 1
ATOM 559 O O . ASP A 1 71 ? -22.299 -1.894 -9.612 1.00 45.81 71 ASP A O 1
ATOM 563 N N . HIS A 1 72 ? -21.143 -1.889 -11.465 1.00 49.22 72 HIS A N 1
ATOM 564 C CA . HIS A 1 72 ? -21.620 -1.936 -12.845 1.00 49.22 72 HIS A CA 1
ATOM 565 C C . HIS A 1 72 ? -20.735 -1.013 -13.714 1.00 49.22 72 HIS A C 1
ATOM 567 O O . HIS A 1 72 ? -20.725 0.189 -13.468 1.00 49.22 72 HIS A O 1
ATOM 573 N N . SER A 1 73 ? -20.029 -1.572 -14.719 1.00 39.31 73 SER A N 1
ATOM 574 C CA . SER A 1 73 ? -19.788 -0.991 -16.072 1.00 39.31 73 SER A CA 1
ATOM 575 C C . SER A 1 73 ? -18.468 -1.369 -16.781 1.00 39.31 73 SER A C 1
ATOM 577 O O . SER A 1 73 ? -18.097 -0.679 -17.725 1.00 39.31 73 SER A O 1
ATOM 579 N N . SER A 1 74 ? -17.741 -2.427 -16.400 1.00 41.78 74 SER A N 1
ATOM 580 C CA . SER A 1 74 ? -16.758 -3.081 -17.301 1.00 41.78 74 SER A CA 1
ATOM 581 C C . SER A 1 74 ? -16.228 -4.393 -16.703 1.00 41.78 74 SER A C 1
ATOM 583 O O . SER A 1 74 ? -15.080 -4.530 -16.313 1.00 41.78 74 SER A O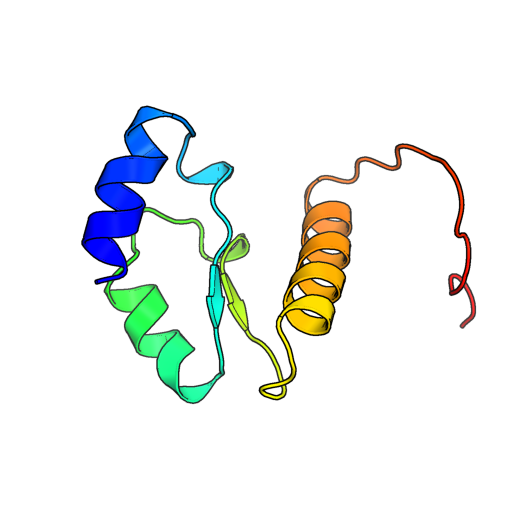 1
ATOM 585 N N . CYS A 1 75 ? -17.036 -5.446 -16.639 1.00 49.12 75 CYS A N 1
ATOM 586 C CA . CYS A 1 75 ? -16.954 -6.483 -17.678 1.00 49.12 75 CYS A CA 1
ATOM 587 C C . CYS A 1 75 ? -16.080 -6.115 -18.902 1.00 49.12 75 CYS A C 1
ATOM 589 O O . CYS A 1 75 ? -16.599 -5.927 -19.993 1.00 49.12 75 CYS A O 1
ATOM 591 N N . LEU A 1 76 ? -14.760 -6.011 -18.743 1.00 48.19 76 LEU A N 1
ATOM 592 C CA . LEU A 1 76 ? -13.778 -6.055 -19.833 1.00 48.19 76 LEU A CA 1
ATOM 593 C C . LEU A 1 76 ? -12.513 -6.735 -19.303 1.00 48.19 76 LEU A C 1
ATOM 595 O O . LEU A 1 76 ? -11.493 -6.098 -19.091 1.00 48.19 76 LEU A O 1
ATOM 599 N N . SER A 1 77 ? -12.642 -8.042 -19.049 1.00 40.12 77 SER A N 1
ATOM 600 C CA . SER A 1 77 ? -11.582 -9.069 -19.107 1.00 40.12 77 SER A CA 1
ATOM 601 C C . SER A 1 77 ? -11.812 -10.229 -18.120 1.00 40.12 77 SER A C 1
ATOM 603 O O . SER A 1 77 ? -10.862 -10.860 -17.664 1.00 40.12 77 SER A O 1
ATOM 605 N N . CYS A 1 78 ? -13.064 -10.636 -17.886 1.00 36.16 78 CYS A N 1
ATOM 606 C CA . CYS A 1 78 ? -13.335 -12.077 -17.811 1.00 36.16 78 CYS A CA 1
ATOM 607 C C . CYS A 1 78 ? -13.244 -12.646 -19.238 1.00 36.16 78 CYS A C 1
ATOM 609 O O . CYS A 1 78 ? -14.250 -12.925 -19.877 1.00 36.16 78 CYS A O 1
ATOM 611 N N . ASN A 1 79 ? -12.027 -12.681 -19.776 1.00 36.16 79 ASN A N 1
ATOM 612 C CA . ASN A 1 79 ? -11.646 -13.362 -21.008 1.00 36.16 79 ASN A CA 1
ATOM 613 C C . ASN A 1 79 ? -10.161 -13.708 -20.876 1.00 36.16 79 ASN A C 1
ATOM 615 O O . ASN A 1 79 ? -9.301 -12.970 -21.355 1.00 36.16 79 ASN A O 1
ATOM 619 N N . ASN A 1 80 ? -9.872 -14.778 -20.137 1.00 35.25 80 ASN A N 1
ATOM 620 C CA . ASN A 1 80 ? -9.292 -16.010 -20.683 1.00 35.25 80 ASN A CA 1
ATOM 621 C C . ASN A 1 80 ? -8.996 -17.001 -19.550 1.00 35.25 80 ASN A C 1
ATOM 623 O O . ASN A 1 80 ? -8.149 -16.673 -18.692 1.00 35.25 80 ASN A O 1
#

InterPro domains:
  IPR029044 Nucleotide-diphospho-sugar transferases [G3DSA:3.90.550.10] (1-77)

Foldseek 3Di:
DVVVVCVVVCVPDALAPDAAEDEPVCLVVCCVSPVRHPNLRYHHDPDDDDPVVSVVVSVVSVCVVVVPPDDDDDPPPPDD

pLDDT: mean 82.85, std 17.69, range [35.25, 96.38]

Organism: NCBI:txid56779

Radius of gyration: 14.17 Å; chains: 1; bounding box: 35×26×34 Å